Protein AF-A0A9E3X9U8-F1 (afdb_monomer_lite)

Structure (mmCIF, N/CA/C/O backbone):
data_AF-A0A9E3X9U8-F1
#
_entry.id   AF-A0A9E3X9U8-F1
#
loop_
_atom_site.group_PDB
_atom_site.id
_atom_site.type_symbol
_atom_site.label_atom_id
_atom_site.label_alt_id
_atom_site.label_comp_id
_atom_site.label_asym_id
_atom_site.label_entity_id
_atom_site.label_seq_id
_atom_site.pdbx_PDB_ins_code
_atom_site.Cartn_x
_atom_site.Cartn_y
_atom_site.Cartn_z
_atom_site.occupancy
_atom_site.B_iso_or_equiv
_atom_site.auth_seq_id
_atom_site.auth_comp_id
_atom_site.auth_asym_id
_atom_site.auth_atom_id
_atom_site.pdbx_PDB_model_num
ATOM 1 N N . MET A 1 1 ? 3.416 11.912 -36.524 1.00 58.94 1 MET A N 1
ATOM 2 C CA . MET A 1 1 ? 2.321 11.380 -35.674 1.00 58.94 1 MET A CA 1
ATOM 3 C C . MET A 1 1 ? 2.376 12.076 -34.326 1.00 58.94 1 MET A C 1
ATOM 5 O O . MET A 1 1 ? 3.477 12.349 -33.871 1.00 58.94 1 MET A O 1
ATOM 9 N N . SER A 1 2 ? 1.231 12.368 -33.702 1.00 76.19 2 SER A N 1
ATOM 10 C CA . SER A 1 2 ? 1.206 12.936 -32.346 1.00 76.19 2 SER A CA 1
ATOM 11 C C . SER A 1 2 ? 0.947 11.837 -31.311 1.00 76.19 2 SER A C 1
ATOM 13 O O . SER A 1 2 ? -0.003 11.056 -31.449 1.00 76.19 2 SER A O 1
ATOM 15 N N . PHE A 1 3 ? 1.819 11.756 -30.306 1.00 84.69 3 PHE A N 1
ATOM 16 C CA . PHE A 1 3 ? 1.697 10.847 -29.167 1.00 84.69 3 PHE A CA 1
ATOM 17 C C . PHE A 1 3 ? 1.130 11.619 -27.978 1.00 84.69 3 PHE A C 1
ATOM 19 O O . PHE A 1 3 ? 1.707 12.621 -27.540 1.00 84.69 3 PHE A O 1
ATOM 26 N N . MET A 1 4 ? -0.011 11.155 -27.477 1.00 86.56 4 MET A N 1
ATOM 27 C CA . MET A 1 4 ? -0.698 11.756 -26.344 1.00 86.56 4 MET A CA 1
ATOM 28 C C . MET A 1 4 ? -0.221 11.123 -25.041 1.00 86.56 4 MET A C 1
ATOM 30 O O . MET A 1 4 ? 0.276 9.996 -25.008 1.00 86.56 4 MET A O 1
ATOM 34 N N . LYS A 1 5 ? -0.367 11.860 -23.937 1.00 87.31 5 LYS A N 1
ATOM 35 C CA . LYS A 1 5 ? -0.075 11.310 -22.613 1.00 87.31 5 LYS A CA 1
ATOM 36 C C . LYS A 1 5 ? -0.936 10.065 -22.379 1.00 87.31 5 LYS A C 1
ATOM 38 O O . LYS A 1 5 ? -2.134 10.102 -22.629 1.00 87.31 5 LYS A O 1
ATOM 43 N N . ASN A 1 6 ? -0.329 9.027 -21.809 1.00 88.06 6 ASN A N 1
ATOM 44 C CA . ASN A 1 6 ? -0.902 7.703 -21.554 1.00 88.06 6 ASN A CA 1
ATOM 45 C C . ASN A 1 6 ? -1.079 6.793 -22.775 1.00 88.06 6 ASN A C 1
ATOM 47 O O . ASN A 1 6 ? -1.488 5.653 -22.566 1.00 88.06 6 ASN A O 1
ATOM 51 N N . ASP A 1 7 ? -0.722 7.225 -23.988 1.00 90.56 7 ASP A N 1
ATOM 52 C CA . ASP A 1 7 ? -0.677 6.313 -25.134 1.00 90.56 7 ASP A CA 1
ATOM 53 C C . ASP A 1 7 ? 0.267 5.141 -24.832 1.00 90.56 7 ASP A C 1
ATOM 55 O O . ASP A 1 7 ? 1.372 5.337 -24.305 1.00 90.56 7 ASP A O 1
ATOM 59 N N . ILE A 1 8 ? -0.162 3.930 -25.186 1.00 92.31 8 ILE A N 1
ATOM 60 C CA . ILE A 1 8 ? 0.679 2.736 -25.128 1.00 92.31 8 ILE A CA 1
ATOM 61 C C . ILE A 1 8 ? 1.350 2.562 -26.481 1.00 92.31 8 ILE A C 1
ATOM 63 O O . ILE A 1 8 ? 0.718 2.656 -27.533 1.00 92.31 8 ILE A O 1
ATOM 67 N N . VAL A 1 9 ? 2.661 2.362 -26.457 1.00 92.38 9 VAL A N 1
ATOM 68 C CA . VAL A 1 9 ? 3.494 2.307 -27.654 1.00 92.38 9 VAL A CA 1
ATOM 69 C C . VAL A 1 9 ? 4.525 1.194 -27.557 1.00 92.38 9 VAL A C 1
ATOM 71 O O . VAL A 1 9 ? 4.945 0.801 -26.471 1.00 92.38 9 VAL A O 1
ATOM 74 N N . MET A 1 10 ? 4.980 0.727 -28.712 1.00 91.94 10 MET A N 1
ATOM 75 C CA . MET A 1 10 ? 6.102 -0.196 -28.854 1.00 91.94 10 MET A CA 1
ATOM 76 C C . MET A 1 10 ? 7.061 0.330 -29.925 1.00 91.94 10 MET A C 1
ATOM 78 O O . MET A 1 10 ? 6.645 1.008 -30.867 1.00 91.94 10 MET A O 1
ATOM 82 N N . HIS A 1 11 ? 8.354 0.037 -29.791 1.00 90.75 11 HIS A N 1
ATOM 83 C CA . HIS A 1 11 ? 9.351 0.405 -30.796 1.00 90.75 11 HIS A CA 1
ATOM 84 C C . HIS A 1 11 ? 9.507 -0.713 -31.835 1.00 90.75 11 HIS A C 1
ATOM 86 O O . HIS A 1 11 ? 9.958 -1.804 -31.494 1.00 90.75 11 HIS A O 1
ATOM 92 N N . ALA A 1 12 ? 9.196 -0.438 -33.105 1.00 88.19 12 ALA A N 1
ATOM 93 C CA . ALA A 1 12 ? 9.176 -1.449 -34.168 1.00 88.19 12 ALA A CA 1
ATOM 94 C C . ALA A 1 12 ? 10.545 -2.117 -34.393 1.00 88.19 12 ALA A C 1
ATOM 96 O O . ALA A 1 12 ? 10.630 -3.337 -34.470 1.00 88.19 12 ALA A O 1
ATOM 97 N N . ASP A 1 13 ? 11.625 -1.328 -34.427 1.00 88.88 13 ASP A N 1
ATOM 98 C CA . ASP A 1 13 ? 12.984 -1.857 -34.650 1.00 88.88 13 ASP A CA 1
ATOM 99 C C . ASP A 1 13 ? 13.664 -2.351 -33.358 1.00 88.88 13 ASP A C 1
ATOM 101 O O . ASP A 1 13 ? 14.779 -2.866 -33.397 1.00 88.88 13 ASP A O 1
ATOM 105 N N . MET A 1 14 ? 13.036 -2.144 -32.195 1.00 85.25 14 MET A N 1
ATOM 106 C CA . MET A 1 14 ? 13.611 -2.507 -30.896 1.00 85.25 14 MET A CA 1
ATOM 107 C C . MET A 1 14 ? 12.564 -3.212 -30.026 1.00 85.25 14 MET A C 1
ATOM 109 O O . MET A 1 14 ? 12.192 -2.694 -28.966 1.00 85.25 14 MET A O 1
ATOM 113 N N . PRO A 1 15 ? 12.081 -4.394 -30.452 1.00 84.19 15 PRO A N 1
ATOM 114 C CA . PRO A 1 15 ? 11.048 -5.133 -29.729 1.00 84.19 15 PRO A CA 1
ATOM 115 C C . PRO A 1 15 ? 11.470 -5.507 -28.298 1.00 84.19 15 PRO A C 1
ATOM 117 O O . PRO A 1 15 ? 10.619 -5.660 -27.428 1.00 84.19 15 PRO A O 1
ATOM 120 N N . GLN A 1 16 ? 12.775 -5.567 -28.005 1.00 85.50 16 GLN A N 1
ATOM 121 C CA . GLN A 1 16 ? 13.319 -5.818 -26.664 1.00 85.50 16 GLN A CA 1
ATOM 122 C C . GLN A 1 16 ? 12.963 -4.742 -25.622 1.00 85.50 16 GLN A C 1
ATOM 124 O O . GLN A 1 16 ? 13.057 -4.985 -24.418 1.00 85.50 16 GLN A O 1
ATOM 129 N N . LEU A 1 17 ? 12.567 -3.541 -26.058 1.00 84.94 17 LEU A N 1
ATOM 130 C CA . LEU A 1 17 ? 12.063 -2.504 -25.152 1.00 84.94 17 LEU A CA 1
ATOM 131 C C . LEU A 1 17 ? 10.666 -2.856 -24.613 1.00 84.94 17 LEU A C 1
ATOM 133 O O . LEU A 1 17 ? 10.258 -2.328 -23.581 1.00 84.94 17 LEU A O 1
ATOM 137 N N . GLY A 1 18 ? 9.955 -3.761 -25.289 1.00 86.50 18 GLY A N 1
ATOM 138 C CA . GLY A 1 18 ? 8.588 -4.134 -24.964 1.00 86.50 18 GLY A CA 1
ATOM 139 C C . GLY A 1 18 ? 7.607 -2.976 -25.142 1.00 86.50 18 GLY A C 1
ATOM 140 O O . GLY A 1 18 ? 7.863 -2.008 -25.866 1.00 86.50 18 GLY A O 1
ATOM 141 N N . ILE A 1 19 ? 6.472 -3.087 -24.457 1.00 91.12 19 ILE A N 1
ATOM 142 C CA . ILE A 1 19 ? 5.466 -2.029 -24.394 1.00 91.12 19 ILE A CA 1
ATOM 143 C C . ILE A 1 19 ? 5.897 -0.925 -23.423 1.00 91.12 19 ILE A C 1
ATOM 145 O O . ILE A 1 19 ? 6.528 -1.167 -22.386 1.00 91.12 19 ILE A O 1
ATOM 149 N N . GLY A 1 20 ? 5.536 0.305 -23.761 1.00 90.75 20 GLY A N 1
ATOM 150 C CA . GLY A 1 20 ? 5.779 1.471 -22.934 1.00 90.75 20 GLY A CA 1
ATOM 151 C C . GLY A 1 20 ? 4.618 2.450 -22.952 1.00 90.75 20 GLY A C 1
ATOM 152 O O . GLY A 1 20 ? 3.789 2.442 -23.855 1.00 90.75 20 GLY A O 1
ATOM 153 N N . LYS A 1 21 ? 4.567 3.306 -21.933 1.00 91.31 21 LYS A N 1
ATOM 154 C CA . LYS A 1 21 ? 3.533 4.327 -21.759 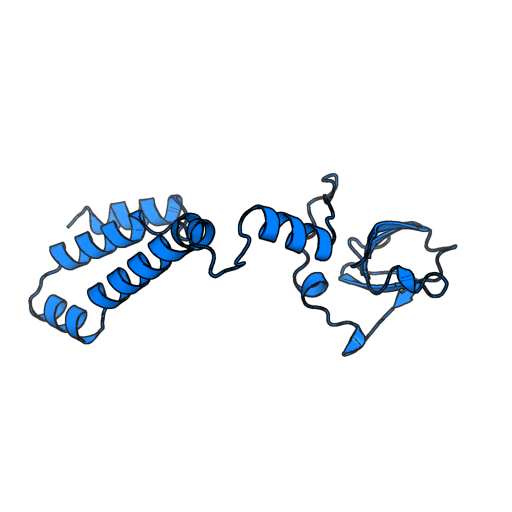1.00 91.31 21 LYS A CA 1
ATOM 155 C C . LYS A 1 21 ? 4.119 5.717 -21.943 1.00 91.31 21 LYS A C 1
ATOM 157 O O . LYS A 1 21 ? 5.127 6.063 -21.320 1.00 91.31 21 LYS A O 1
ATOM 162 N N . VAL A 1 22 ? 3.480 6.524 -22.780 1.00 90.50 22 VAL A N 1
ATOM 163 C CA . VAL A 1 22 ? 3.856 7.920 -23.009 1.00 90.50 22 VAL A CA 1
ATOM 164 C C . VAL A 1 22 ? 3.577 8.737 -21.745 1.00 90.50 22 VAL A C 1
ATOM 166 O O . VAL A 1 22 ? 2.456 8.772 -21.236 1.00 90.50 22 VAL A O 1
ATOM 169 N N . LEU A 1 23 ? 4.607 9.400 -21.220 1.00 87.31 23 LEU A N 1
ATOM 170 C CA . LEU A 1 23 ? 4.556 10.087 -19.925 1.00 87.31 23 LEU A CA 1
ATOM 171 C C . LEU A 1 23 ? 3.967 11.500 -20.008 1.00 87.31 23 LEU A C 1
ATOM 173 O O . LEU A 1 23 ? 3.344 11.986 -19.061 1.00 87.31 23 LEU A O 1
ATOM 177 N N . GLU A 1 24 ? 4.169 12.171 -21.137 1.00 83.44 24 GLU A N 1
ATOM 178 C CA . GLU A 1 24 ? 3.657 13.509 -21.415 1.00 83.44 24 GLU A CA 1
ATOM 179 C C . GLU A 1 24 ? 3.326 13.649 -22.900 1.00 83.44 24 GLU A C 1
ATOM 181 O O . GLU A 1 24 ? 3.904 12.954 -23.734 1.00 83.44 24 GLU A O 1
ATOM 186 N N . HIS A 1 25 ? 2.400 14.554 -23.220 1.00 81.31 25 HIS A N 1
ATOM 187 C CA . HIS A 1 25 ? 2.111 14.924 -24.603 1.00 81.31 25 HIS A CA 1
ATOM 188 C C . HIS A 1 25 ? 3.405 15.340 -25.300 1.00 81.31 25 HIS A C 1
ATOM 190 O O . HIS A 1 25 ? 4.171 16.131 -24.741 1.00 81.31 25 HIS A O 1
ATOM 196 N N . ALA A 1 26 ? 3.641 14.817 -26.503 1.00 76.00 26 ALA A N 1
ATOM 197 C CA . ALA A 1 26 ? 4.807 15.199 -27.286 1.00 76.00 26 ALA A CA 1
ATOM 198 C C . ALA A 1 26 ? 4.789 16.721 -27.529 1.00 76.00 26 ALA A C 1
ATOM 200 O O . ALA A 1 26 ? 3.892 17.251 -28.185 1.00 76.00 26 ALA A O 1
ATOM 201 N N . MET A 1 27 ? 5.762 17.432 -26.954 1.00 66.50 27 MET A N 1
ATOM 202 C CA . MET A 1 27 ? 5.977 18.860 -27.190 1.00 66.50 27 MET A CA 1
ATOM 203 C C . MET A 1 27 ? 7.081 18.994 -28.241 1.00 66.50 27 MET A C 1
ATOM 205 O O . MET A 1 27 ? 8.265 18.901 -27.918 1.00 66.50 27 MET A O 1
ATOM 209 N N . GLY A 1 28 ? 6.682 19.170 -29.502 1.00 74.19 28 GLY A N 1
ATOM 210 C CA . GLY A 1 28 ? 7.598 19.188 -30.645 1.00 74.19 28 GLY A CA 1
ATOM 211 C C . GLY A 1 28 ? 8.074 17.786 -31.029 1.00 74.19 28 GLY A C 1
ATOM 212 O O . GLY A 1 28 ? 7.293 16.836 -31.019 1.00 74.19 28 GLY A O 1
ATOM 213 N N . ASP A 1 29 ? 9.363 17.656 -31.335 1.00 81.94 29 ASP A N 1
ATOM 214 C CA . ASP A 1 29 ? 9.945 16.430 -31.897 1.00 81.94 29 ASP A CA 1
ATOM 215 C C . ASP A 1 29 ? 10.347 15.392 -30.846 1.00 81.94 29 ASP A C 1
ATOM 217 O O . ASP A 1 29 ? 10.971 14.395 -31.173 1.00 81.94 29 ASP A O 1
ATOM 221 N N . LYS A 1 30 ? 10.053 15.604 -29.558 1.00 84.94 30 LYS A N 1
ATOM 222 C CA . LYS A 1 30 ? 10.504 14.704 -28.485 1.00 84.94 30 LYS A CA 1
ATOM 223 C C . LYS A 1 30 ? 9.343 14.115 -27.709 1.00 84.94 30 LYS A C 1
ATOM 225 O O . LYS A 1 30 ? 8.422 14.818 -27.299 1.00 84.94 30 LYS A O 1
ATOM 230 N N . VAL A 1 31 ? 9.449 12.820 -27.427 1.00 88.69 31 VAL A N 1
ATOM 231 C CA . VAL A 1 31 ? 8.502 12.077 -26.595 1.00 88.69 31 VAL A CA 1
ATOM 232 C C . VAL A 1 31 ? 9.236 11.332 -25.480 1.00 88.69 31 VAL A C 1
ATOM 234 O O . VAL A 1 31 ? 10.312 10.762 -25.682 1.00 88.69 31 VAL A O 1
ATOM 237 N N . ARG A 1 32 ? 8.657 11.359 -24.276 1.00 88.94 32 ARG A N 1
ATOM 238 C CA . ARG A 1 32 ? 9.115 10.583 -23.117 1.00 88.94 32 ARG A CA 1
ATOM 239 C C . ARG A 1 32 ? 8.211 9.384 -22.932 1.00 88.94 32 ARG A C 1
ATOM 241 O O . ARG A 1 32 ? 7.000 9.542 -22.789 1.00 88.94 32 ARG A O 1
ATOM 248 N N . ILE A 1 33 ? 8.808 8.203 -22.900 1.00 89.62 33 ILE A N 1
ATOM 249 C CA . ILE A 1 33 ? 8.090 6.939 -22.785 1.00 89.62 33 ILE A CA 1
ATOM 250 C C . ILE A 1 33 ? 8.740 6.129 -21.675 1.00 89.62 33 ILE A C 1
ATOM 252 O O . ILE A 1 33 ? 9.965 6.037 -21.606 1.00 89.62 33 ILE A O 1
ATOM 256 N N . PHE A 1 34 ? 7.926 5.537 -20.813 1.00 89.38 34 PHE A N 1
ATOM 257 C CA . PHE A 1 34 ? 8.380 4.565 -19.831 1.00 89.38 34 PHE A CA 1
ATOM 258 C C . PHE A 1 34 ? 8.123 3.155 -20.346 1.00 89.38 34 PHE A C 1
ATOM 260 O O . PHE A 1 34 ? 6.970 2.774 -20.525 1.00 89.38 34 PHE A O 1
ATOM 267 N N . PHE A 1 35 ? 9.190 2.397 -20.577 1.00 89.19 35 PHE A N 1
ATOM 268 C CA . PHE A 1 35 ? 9.151 1.009 -21.026 1.00 89.19 35 PHE A CA 1
ATOM 269 C C . PHE A 1 35 ? 9.299 0.048 -19.852 1.00 89.19 35 PHE A C 1
ATOM 271 O O . PHE A 1 35 ? 10.083 0.294 -18.934 1.00 89.19 35 PHE A O 1
ATOM 278 N N . LEU A 1 36 ? 8.602 -1.084 -19.912 1.00 82.62 36 LEU A N 1
ATOM 279 C CA . LEU A 1 36 ? 8.593 -2.061 -18.822 1.00 82.62 36 LEU A CA 1
ATOM 280 C C . LEU A 1 36 ? 9.942 -2.71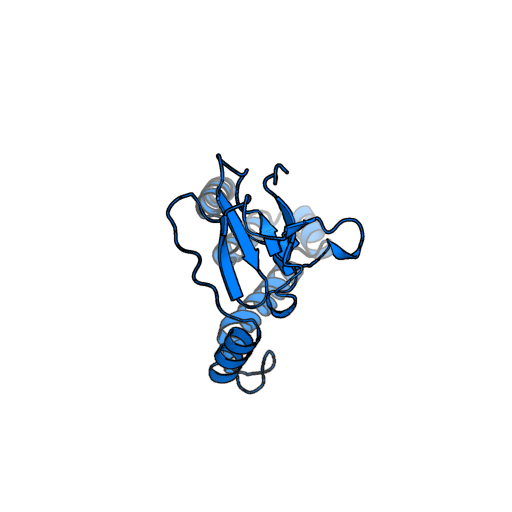6 -18.540 1.00 82.62 36 LEU A C 1
ATOM 282 O O . LEU A 1 36 ? 10.156 -3.113 -17.401 1.00 82.62 36 LEU A O 1
ATOM 286 N N . THR A 1 37 ? 10.826 -2.834 -19.535 1.00 82.25 37 THR A N 1
ATOM 287 C CA . THR A 1 37 ? 12.098 -3.577 -19.423 1.00 82.25 37 THR A CA 1
ATOM 288 C C . THR A 1 37 ? 13.317 -2.688 -19.161 1.00 82.25 37 THR A C 1
ATOM 290 O O . THR A 1 37 ? 14.341 -3.140 -18.634 1.00 82.25 37 THR A O 1
ATOM 293 N N . VAL A 1 38 ? 13.236 -1.415 -19.555 1.00 84.19 38 VAL A N 1
ATOM 294 C CA . VAL A 1 38 ? 14.374 -0.480 -19.527 1.00 84.19 38 VAL A CA 1
ATOM 295 C C . VAL A 1 38 ? 14.075 0.845 -18.826 1.00 84.19 38 VAL A C 1
ATOM 297 O O . VAL A 1 38 ? 14.982 1.663 -18.683 1.00 84.19 38 VAL A O 1
ATOM 300 N N . GLY A 1 39 ? 12.829 1.078 -18.409 1.00 85.12 39 GLY A N 1
ATOM 301 C CA . GLY A 1 39 ? 12.406 2.313 -17.760 1.00 85.12 39 GLY A CA 1
ATOM 302 C C . GLY A 1 39 ? 12.203 3.483 -18.724 1.00 85.12 39 GLY A C 1
ATOM 303 O O . GLY A 1 39 ? 11.809 3.316 -19.880 1.00 85.12 39 GLY A O 1
ATOM 304 N N . GLU A 1 40 ? 12.429 4.703 -18.231 1.00 87.88 40 GLU A N 1
ATOM 305 C CA . GLU A 1 40 ? 12.201 5.930 -18.999 1.00 87.88 40 GLU A CA 1
ATOM 306 C C . GLU A 1 40 ? 13.239 6.117 -20.116 1.00 87.88 40 GLU A C 1
ATOM 308 O O . GLU A 1 40 ? 14.446 6.169 -19.870 1.00 87.88 40 GLU A O 1
ATOM 313 N N . 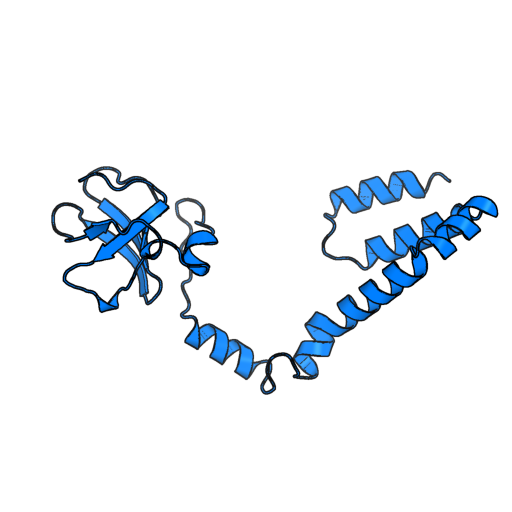LYS A 1 41 ? 12.758 6.322 -21.344 1.00 87.38 41 LYS A N 1
ATOM 314 C CA . LYS A 1 41 ? 13.561 6.738 -22.493 1.00 87.38 41 LYS A CA 1
ATOM 315 C C . LYS A 1 41 ? 12.954 7.942 -23.203 1.00 87.38 41 LYS A C 1
ATOM 317 O O . LYS A 1 41 ? 11.741 8.158 -23.210 1.00 87.38 41 LYS A O 1
ATOM 322 N N . LYS A 1 42 ? 13.837 8.730 -23.816 1.00 88.81 42 LYS A N 1
ATOM 323 C CA . LYS A 1 42 ? 13.489 9.871 -24.665 1.00 88.81 42 LYS A CA 1
ATOM 324 C C . LYS A 1 42 ? 13.748 9.500 -26.111 1.00 88.81 42 LYS A C 1
ATOM 326 O O . LYS A 1 42 ? 14.840 9.034 -26.425 1.00 88.81 42 LYS A O 1
ATOM 331 N N . PHE A 1 43 ? 12.760 9.736 -26.957 1.00 88.62 43 PHE A N 1
ATOM 332 C CA . PHE A 1 43 ? 12.839 9.476 -28.385 1.00 88.62 43 PHE A CA 1
ATOM 333 C C . PHE A 1 43 ? 12.536 10.742 -29.166 1.00 88.62 43 PHE A C 1
ATOM 335 O O . PHE A 1 43 ? 11.738 11.571 -28.724 1.00 88.62 43 PHE A O 1
ATOM 342 N N . ASP A 1 44 ? 13.184 10.865 -30.318 1.00 86.94 44 ASP A N 1
ATOM 343 C CA . ASP A 1 44 ? 12.825 11.857 -31.318 1.00 86.94 44 ASP A CA 1
ATOM 344 C C . ASP A 1 44 ? 11.738 11.267 -32.227 1.00 86.94 44 ASP A C 1
ATOM 346 O O . ASP A 1 44 ? 11.936 10.198 -32.807 1.00 86.94 44 ASP A O 1
ATOM 350 N N . THR A 1 45 ? 10.575 11.905 -32.310 1.00 82.25 45 THR A N 1
ATOM 351 C CA . THR A 1 45 ? 9.399 11.398 -33.028 1.00 82.25 45 THR A CA 1
ATOM 352 C C . THR A 1 45 ? 9.594 11.363 -34.542 1.00 82.25 45 THR A C 1
ATOM 354 O O . THR A 1 45 ? 8.854 10.643 -35.211 1.00 82.25 45 THR A O 1
ATOM 357 N N . ASN A 1 46 ? 10.588 12.079 -35.082 1.00 81.75 46 ASN A N 1
ATOM 358 C CA . ASN A 1 46 ? 10.904 12.060 -36.511 1.00 81.75 46 ASN A CA 1
ATOM 359 C C . ASN A 1 46 ? 11.734 10.836 -36.915 1.00 81.75 46 ASN A C 1
ATOM 361 O O . ASN A 1 46 ? 11.672 10.404 -38.064 1.00 81.75 46 ASN A O 1
ATOM 365 N N . PHE A 1 47 ? 12.493 10.262 -35.977 1.00 82.38 47 PHE A N 1
ATOM 366 C CA . PHE A 1 47 ? 13.391 9.132 -36.241 1.00 82.38 47 PHE A CA 1
ATOM 367 C C . PHE A 1 47 ? 12.935 7.830 -35.579 1.00 82.38 47 PHE A C 1
ATOM 369 O O . PHE A 1 47 ? 13.250 6.743 -36.063 1.00 82.38 47 PHE A O 1
ATOM 376 N N . ALA A 1 48 ? 12.205 7.914 -34.468 1.00 83.81 48 ALA A N 1
ATOM 377 C CA . ALA A 1 48 ? 11.768 6.745 -33.727 1.00 83.81 48 ALA A CA 1
ATOM 378 C C . ALA A 1 48 ? 10.557 6.088 -34.396 1.00 83.81 48 ALA A C 1
ATOM 380 O O . ALA A 1 48 ? 9.492 6.692 -34.534 1.00 83.81 48 ALA A O 1
ATOM 381 N N . LYS A 1 49 ? 10.693 4.806 -34.748 1.00 87.31 49 LYS A N 1
ATOM 382 C CA . LYS A 1 49 ? 9.598 3.994 -35.295 1.00 87.31 49 LYS A CA 1
ATOM 383 C C . LYS A 1 49 ? 8.701 3.468 -34.177 1.00 87.31 49 LYS A C 1
ATOM 385 O O . LYS A 1 49 ? 8.713 2.282 -33.848 1.00 87.31 49 LYS A O 1
ATOM 390 N N . LEU A 1 50 ? 7.965 4.379 -33.555 1.00 88.75 50 LEU A N 1
ATOM 391 C CA . LEU A 1 50 ? 7.011 4.076 -32.493 1.00 88.75 50 LEU A CA 1
ATOM 392 C C . LEU A 1 50 ? 5.645 3.738 -33.093 1.00 88.75 50 LEU A C 1
ATOM 394 O O . LEU A 1 50 ? 5.109 4.498 -33.898 1.00 88.75 50 LEU A O 1
ATOM 398 N N . VAL A 1 51 ? 5.073 2.615 -32.669 1.00 90.25 51 VAL A N 1
ATOM 399 C CA . VAL A 1 51 ? 3.747 2.147 -33.085 1.00 90.25 51 VAL A CA 1
ATOM 400 C C . VAL A 1 51 ? 2.830 2.182 -31.871 1.00 90.25 51 VAL A C 1
ATOM 402 O O . VAL A 1 51 ? 3.214 1.696 -30.806 1.00 90.25 51 VAL A O 1
ATOM 405 N N . LYS A 1 52 ? 1.637 2.771 -32.015 1.00 90.62 52 LYS A N 1
ATOM 406 C CA . LYS A 1 52 ? 0.618 2.735 -30.959 1.00 90.62 52 LYS A CA 1
ATOM 407 C C . LYS A 1 52 ? 0.063 1.320 -30.832 1.00 90.62 52 LYS A C 1
ATOM 409 O O . LYS A 1 52 ? -0.214 0.672 -31.838 1.00 90.62 52 LYS A O 1
ATOM 414 N N . VAL A 1 53 ? -0.074 0.859 -29.598 1.00 89.88 53 VAL A N 1
ATOM 415 C CA . VAL A 1 53 ? -0.688 -0.422 -29.257 1.00 89.88 53 VAL A CA 1
ATOM 416 C C . VAL A 1 53 ? -2.072 -0.119 -28.697 1.00 89.88 53 VAL A C 1
ATOM 418 O O . VAL A 1 53 ? -2.207 0.712 -27.802 1.00 89.88 53 VAL A O 1
ATOM 421 N N . GLU A 1 54 ? -3.091 -0.776 -29.240 1.00 87.44 54 GLU A N 1
ATOM 422 C CA . GLU A 1 54 ? -4.497 -0.585 -28.874 1.00 87.44 54 GLU A CA 1
ATOM 423 C C . GLU A 1 54 ? -5.151 -1.932 -28.526 1.00 87.44 54 GLU A C 1
ATOM 425 O O . GLU A 1 54 ? -4.603 -3.001 -28.814 1.00 87.44 54 GLU A O 1
ATOM 430 N N . GLY A 1 55 ? -6.331 -1.881 -27.904 1.00 84.81 55 GLY A N 1
ATOM 431 C CA . GLY A 1 55 ? -7.080 -3.067 -27.477 1.00 84.81 55 GLY A CA 1
ATOM 432 C C . GLY A 1 55 ? -6.431 -3.798 -26.299 1.00 84.81 55 GLY A C 1
ATOM 433 O O . GLY A 1 55 ? -5.688 -3.207 -25.518 1.00 84.81 55 GLY A O 1
ATOM 434 N N . ASP A 1 56 ? -6.686 -5.101 -26.182 1.00 81.12 56 ASP A N 1
ATOM 435 C CA . ASP A 1 56 ? -6.245 -5.916 -25.037 1.00 81.12 56 ASP A CA 1
ATOM 436 C C . ASP A 1 56 ? -4.722 -5.925 -24.839 1.00 81.12 56 ASP A C 1
ATOM 438 O O . ASP A 1 56 ? -4.234 -6.037 -23.718 1.00 81.12 56 ASP A O 1
ATOM 442 N N . GLN A 1 57 ? -3.956 -5.744 -25.917 1.00 79.56 57 GLN A N 1
ATOM 443 C CA . GLN A 1 57 ? -2.490 -5.699 -25.884 1.00 79.56 57 GLN A CA 1
ATOM 444 C C . GLN A 1 57 ? -1.938 -4.408 -25.258 1.00 79.56 57 GLN A C 1
ATOM 446 O O . GLN A 1 57 ? -0.758 -4.342 -24.914 1.00 79.56 57 GLN A O 1
ATOM 451 N N . ALA A 1 58 ? -2.773 -3.375 -25.118 1.00 82.69 58 ALA A N 1
ATOM 452 C CA . ALA A 1 58 ? -2.410 -2.133 -24.448 1.00 82.69 58 ALA A CA 1
ATOM 453 C C . ALA A 1 58 ? -2.525 -2.240 -22.917 1.00 82.69 58 ALA A C 1
ATOM 455 O O . ALA A 1 58 ? -1.942 -1.425 -22.201 1.00 82.69 58 ALA A O 1
ATOM 456 N N . HIS A 1 59 ? -3.249 -3.240 -22.407 1.00 84.25 59 HIS A N 1
ATOM 457 C CA . HIS A 1 59 ? -3.450 -3.420 -20.976 1.00 84.25 59 HIS A CA 1
ATOM 458 C C . HIS A 1 59 ? -2.250 -4.097 -20.328 1.00 84.25 59 HIS A C 1
ATOM 460 O O . HIS A 1 59 ? -1.855 -5.208 -20.683 1.00 84.25 59 HIS A O 1
ATOM 466 N N . HIS A 1 60 ? -1.679 -3.430 -19.328 1.00 85.38 60 HIS A N 1
ATOM 467 C CA . HIS A 1 60 ? -0.619 -4.012 -18.523 1.00 85.38 60 HIS A CA 1
ATOM 468 C C . HIS A 1 60 ? -0.671 -3.462 -17.095 1.00 85.38 60 HIS A C 1
ATOM 470 O O . HIS A 1 60 ? -0.458 -2.259 -16.914 1.00 85.38 60 HIS A O 1
ATOM 476 N N . PRO A 1 61 ? -0.809 -4.313 -16.055 1.00 84.25 61 PRO A N 1
ATOM 477 C CA . PRO A 1 61 ? -1.030 -3.862 -14.679 1.00 84.25 61 PRO A CA 1
ATOM 478 C C . PRO A 1 61 ? -0.027 -2.812 -14.179 1.00 84.25 61 PRO A C 1
ATOM 480 O O . PRO A 1 61 ? -0.407 -1.863 -13.493 1.00 84.25 61 PRO A O 1
ATOM 483 N N . LEU A 1 62 ? 1.254 -2.941 -14.547 1.00 82.50 62 LEU A N 1
ATOM 484 C CA . LEU A 1 62 ? 2.290 -1.966 -14.174 1.00 82.50 62 LEU A CA 1
ATOM 485 C C . LEU A 1 62 ? 2.164 -0.618 -14.902 1.00 82.50 62 LEU A C 1
ATOM 487 O O . LEU A 1 62 ? 2.459 0.413 -14.304 1.00 82.50 62 LEU A O 1
ATOM 491 N N . LEU A 1 63 ? 1.743 -0.604 -16.171 1.00 85.50 63 LEU A N 1
ATOM 492 C CA . LEU A 1 63 ? 1.571 0.635 -16.939 1.00 85.50 63 LEU A CA 1
ATOM 493 C C . LEU A 1 63 ? 0.250 1.322 -16.585 1.00 85.50 63 LEU A C 1
ATOM 495 O O . LEU A 1 63 ? 0.192 2.554 -16.519 1.00 85.50 63 LEU A O 1
ATOM 499 N N . ASP A 1 64 ? -0.786 0.538 -16.295 1.00 85.44 64 ASP A N 1
ATOM 500 C CA . ASP A 1 64 ? -2.095 1.023 -15.860 1.00 85.44 64 ASP A CA 1
ATOM 501 C C . ASP A 1 64 ? -1.979 1.774 -14.528 1.00 85.44 64 ASP A C 1
ATOM 503 O O . ASP A 1 64 ? -2.525 2.866 -14.376 1.00 85.44 64 ASP A O 1
ATOM 507 N N . ASN A 1 65 ? -1.159 1.253 -13.609 1.00 82.25 65 ASN A N 1
ATOM 508 C CA . ASN A 1 65 ? -0.931 1.824 -12.279 1.00 82.25 65 ASN A CA 1
ATOM 509 C C . ASN A 1 65 ? 0.334 2.698 -12.176 1.00 82.25 65 ASN A C 1
ATOM 511 O O . ASN A 1 65 ? 0.746 3.069 -11.072 1.00 82.25 65 ASN A O 1
ATOM 515 N N . LEU A 1 66 ? 0.968 3.039 -13.305 1.00 81.56 66 LEU A N 1
ATOM 516 C CA . LEU A 1 66 ? 2.194 3.833 -13.309 1.00 81.56 66 LEU A CA 1
ATOM 517 C C . LEU A 1 66 ? 1.926 5.251 -12.789 1.00 81.56 66 LEU A C 1
ATOM 519 O O . LEU A 1 66 ? 1.297 6.075 -13.459 1.00 81.56 66 LEU A O 1
ATOM 523 N N . LYS A 1 67 ? 2.467 5.565 -11.609 1.00 77.44 67 LYS A N 1
ATOM 524 C CA . LYS A 1 67 ? 2.477 6.927 -11.068 1.00 77.44 67 LYS A CA 1
ATOM 525 C C . LYS A 1 67 ? 3.603 7.719 -11.720 1.00 77.44 67 LYS A C 1
ATOM 527 O O . LYS A 1 67 ? 4.775 7.520 -11.415 1.00 77.44 67 LYS A O 1
ATOM 532 N N . ILE A 1 68 ? 3.236 8.620 -12.622 1.00 70.81 68 ILE A N 1
ATOM 533 C CA . ILE A 1 68 ? 4.177 9.513 -13.301 1.00 70.81 68 ILE A CA 1
ATOM 534 C C . ILE A 1 68 ? 4.565 10.617 -12.306 1.00 70.81 68 ILE A C 1
ATOM 536 O O . ILE A 1 68 ? 3.684 11.386 -11.913 1.00 70.81 68 ILE A O 1
ATOM 540 N N . PRO A 1 69 ? 5.832 10.714 -11.863 1.00 65.56 69 PRO A N 1
ATOM 541 C CA . PRO A 1 69 ? 6.234 11.793 -10.980 1.00 65.56 69 PRO A CA 1
ATOM 542 C C . PRO A 1 69 ? 6.190 13.133 -11.716 1.00 65.56 69 PRO A C 1
ATOM 544 O O . PRO A 1 69 ? 6.255 13.211 -12.945 1.00 65.56 69 PRO A O 1
ATOM 547 N N . GLU A 1 70 ? 6.086 14.204 -10.937 1.00 66.94 70 GLU A N 1
ATOM 548 C CA . GLU A 1 70 ? 6.090 15.571 -11.450 1.00 66.94 70 GLU A CA 1
ATOM 549 C C . GLU A 1 70 ? 7.333 15.866 -12.301 1.00 66.94 70 GLU A C 1
ATOM 551 O O . GLU A 1 70 ? 8.410 15.284 -12.121 1.00 66.94 70 GLU A O 1
ATOM 556 N N . ARG A 1 71 ? 7.178 16.809 -13.235 1.00 63.28 71 ARG A N 1
ATOM 557 C CA . ARG A 1 71 ? 8.239 17.243 -14.150 1.00 63.28 71 ARG A CA 1
ATOM 558 C C . ARG A 1 71 ? 9.519 17.576 -13.371 1.00 63.28 71 ARG A C 1
ATOM 560 O O . ARG A 1 71 ? 9.494 18.381 -12.449 1.00 63.28 71 ARG A O 1
ATOM 567 N N . GLY A 1 72 ? 10.637 16.966 -13.767 1.00 61.56 72 GLY A N 1
ATOM 568 C CA . GLY A 1 72 ? 11.958 17.203 -13.170 1.00 61.56 72 GLY A CA 1
ATOM 569 C C . GLY A 1 72 ? 12.392 16.185 -12.111 1.00 61.56 72 GLY A C 1
ATOM 570 O O . GLY A 1 72 ? 13.576 16.135 -11.791 1.00 61.56 72 GLY A O 1
ATOM 571 N N . LYS A 1 73 ? 11.495 15.319 -11.622 1.00 64.50 73 LYS A N 1
ATOM 572 C CA . LYS A 1 73 ? 11.879 14.200 -10.748 1.00 64.50 73 LYS A CA 1
ATOM 573 C C . LYS A 1 73 ? 12.259 12.984 -11.596 1.00 64.50 73 LYS A C 1
ATOM 575 O O . LYS A 1 73 ? 11.489 12.541 -12.448 1.00 64.50 73 LYS A O 1
ATOM 580 N N . LYS A 1 74 ? 13.467 12.457 -11.381 1.00 62.38 74 LYS A N 1
ATOM 581 C CA . LYS A 1 74 ? 13.948 11.232 -12.032 1.00 62.38 74 LYS A CA 1
ATOM 582 C C . LYS A 1 74 ? 13.163 10.041 -11.478 1.00 62.38 74 LYS A C 1
ATOM 584 O O . LYS A 1 74 ? 13.096 9.872 -10.265 1.00 62.38 74 LYS A O 1
ATOM 589 N N . ILE A 1 75 ? 12.587 9.218 -12.354 1.00 65.56 75 ILE A N 1
ATOM 590 C CA . ILE A 1 75 ? 12.070 7.906 -11.953 1.00 65.56 75 ILE A CA 1
ATOM 591 C C . ILE A 1 75 ? 13.287 7.002 -11.752 1.00 65.56 75 ILE A C 1
ATOM 593 O O . ILE A 1 75 ? 14.000 6.702 -12.712 1.00 65.56 75 ILE A O 1
ATOM 597 N N . GLU A 1 76 ? 13.547 6.577 -10.518 1.00 68.94 76 GLU A N 1
ATOM 598 C CA . GLU A 1 76 ? 14.453 5.456 -10.274 1.00 68.94 76 GLU A CA 1
ATOM 599 C C . GLU A 1 76 ? 13.745 4.174 -10.702 1.00 68.94 76 GLU A C 1
ATOM 601 O O . GLU A 1 76 ? 12.940 3.600 -9.972 1.00 68.94 76 GLU A O 1
ATOM 606 N N . TYR A 1 77 ? 13.988 3.769 -11.944 1.00 75.56 77 TYR A N 1
ATOM 607 C CA . TYR A 1 77 ? 13.504 2.499 -12.450 1.00 75.56 77 TYR A CA 1
ATOM 608 C C . TYR A 1 77 ? 14.359 1.361 -11.887 1.00 75.56 77 TYR A C 1
ATOM 610 O O . TYR A 1 77 ? 15.586 1.409 -11.972 1.00 75.56 77 TYR A O 1
ATOM 618 N N . ARG A 1 78 ? 13.692 0.336 -11.355 1.00 78.31 78 ARG A N 1
ATOM 619 C CA . ARG A 1 78 ? 14.273 -0.975 -11.061 1.00 78.31 78 ARG A CA 1
ATOM 620 C C . ARG A 1 78 ? 13.459 -2.027 -11.788 1.00 78.31 78 ARG A C 1
ATOM 622 O O . ARG A 1 78 ? 12.233 -1.910 -11.868 1.00 78.31 78 ARG A O 1
ATOM 629 N N . ARG A 1 79 ? 14.141 -3.033 -12.318 1.00 79.81 79 ARG A N 1
ATOM 630 C CA . ARG A 1 79 ? 13.488 -4.161 -12.974 1.00 79.81 79 ARG A CA 1
ATOM 631 C C . ARG A 1 79 ? 12.736 -5.000 -11.952 1.00 79.81 79 ARG A C 1
ATOM 633 O O . ARG A 1 79 ? 13.093 -5.031 -10.775 1.00 79.81 79 ARG A O 1
ATOM 640 N N . MET A 1 80 ? 11.700 -5.697 -12.403 1.00 80.38 80 MET A N 1
ATOM 641 C CA . MET A 1 80 ? 10.916 -6.557 -11.518 1.00 80.38 80 MET A CA 1
ATOM 642 C C . MET A 1 80 ? 11.794 -7.646 -10.896 1.00 80.38 80 MET A C 1
ATOM 644 O O . MET A 1 80 ? 11.703 -7.906 -9.704 1.00 80.38 80 MET A O 1
ATOM 648 N N . GLU A 1 81 ? 12.697 -8.223 -11.682 1.00 85.50 81 GLU A N 1
ATOM 649 C CA . GLU A 1 81 ? 13.626 -9.262 -11.245 1.00 85.50 81 GLU A CA 1
ATOM 650 C C . GLU A 1 81 ? 14.570 -8.742 -10.152 1.00 85.50 81 GLU A C 1
ATOM 652 O O . GLU A 1 81 ? 14.819 -9.434 -9.170 1.00 85.50 81 GLU A O 1
ATOM 657 N N . GLU A 1 82 ? 15.031 -7.494 -10.271 1.00 88.38 82 GLU A N 1
ATOM 658 C CA . GLU A 1 82 ? 15.867 -6.836 -9.258 1.00 88.38 82 GLU A CA 1
ATOM 659 C C . GLU A 1 82 ? 15.085 -6.578 -7.965 1.00 88.38 82 GLU A C 1
ATOM 661 O O . GLU A 1 82 ? 15.626 -6.719 -6.871 1.00 88.38 82 GLU A O 1
ATOM 666 N N . LEU A 1 83 ? 13.804 -6.208 -8.076 1.00 88.62 83 LEU A N 1
ATOM 667 C CA . LEU A 1 83 ? 12.929 -6.012 -6.921 1.00 88.62 83 LEU A CA 1
ATOM 668 C C . LEU A 1 83 ? 12.619 -7.333 -6.214 1.00 88.62 83 LEU A C 1
ATOM 670 O O . LEU A 1 83 ? 12.630 -7.369 -4.986 1.00 88.62 83 LEU A O 1
ATOM 674 N N . ILE A 1 84 ? 12.367 -8.405 -6.971 1.00 91.31 84 ILE A N 1
ATOM 675 C CA . ILE A 1 84 ? 12.170 -9.754 -6.428 1.00 91.31 84 ILE A CA 1
ATOM 676 C C . ILE A 1 84 ? 13.440 -10.202 -5.708 1.00 91.31 84 ILE A C 1
ATOM 678 O O . ILE A 1 84 ? 13.359 -10.638 -4.565 1.00 91.31 84 ILE A O 1
ATOM 682 N N . GLN A 1 85 ? 14.607 -10.037 -6.333 1.00 94.19 85 GLN A N 1
ATOM 683 C CA . GLN A 1 85 ? 15.883 -10.411 -5.732 1.00 94.19 85 GLN A CA 1
ATOM 684 C C . GLN A 1 85 ? 16.145 -9.635 -4.435 1.00 94.19 85 GLN A C 1
ATOM 686 O O . GLN A 1 85 ? 16.397 -10.243 -3.401 1.00 94.19 85 GLN A O 1
ATOM 691 N N . ALA A 1 86 ? 15.995 -8.308 -4.454 1.00 92.31 86 ALA A N 1
ATOM 692 C CA . ALA A 1 86 ? 16.164 -7.478 -3.262 1.00 92.31 86 ALA A CA 1
ATOM 693 C C . ALA A 1 86 ? 15.153 -7.824 -2.152 1.00 92.31 86 ALA A C 1
ATOM 695 O O . ALA A 1 86 ? 15.467 -7.735 -0.966 1.00 92.31 86 ALA A O 1
ATOM 696 N N . PHE A 1 87 ? 13.930 -8.213 -2.523 1.00 93.94 87 PHE A N 1
ATOM 697 C CA . PHE A 1 87 ? 12.936 -8.695 -1.569 1.00 93.94 87 PHE A CA 1
ATOM 698 C C . PHE A 1 87 ? 13.364 -10.024 -0.937 1.00 93.94 87 PHE A C 1
ATOM 700 O O . PHE A 1 87 ? 13.322 -10.137 0.285 1.00 93.94 87 PHE A O 1
ATOM 707 N N . LEU A 1 88 ? 13.819 -10.991 -1.737 1.00 94.94 88 LEU A N 1
ATOM 708 C CA . LEU A 1 88 ? 14.267 -12.302 -1.258 1.00 94.94 88 LEU A CA 1
ATOM 709 C C . LEU A 1 88 ? 15.569 -12.230 -0.447 1.00 94.94 88 LEU A C 1
ATOM 711 O O . LEU A 1 88 ? 15.758 -13.020 0.468 1.00 94.94 88 LEU A O 1
ATOM 715 N N . GLU A 1 89 ? 16.438 -11.253 -0.711 1.00 94.62 89 GLU A N 1
ATOM 716 C CA . GLU A 1 89 ? 17.604 -10.963 0.138 1.00 94.62 89 GLU A CA 1
ATOM 717 C C . GLU A 1 89 ? 17.201 -10.508 1.547 1.00 94.62 89 GLU A C 1
ATOM 719 O O . GLU A 1 89 ? 17.902 -10.795 2.516 1.00 94.62 89 GLU A O 1
ATOM 724 N N . MET A 1 90 ? 16.071 -9.805 1.673 1.00 92.00 90 MET A N 1
ATOM 725 C CA . MET A 1 90 ? 15.516 -9.396 2.965 1.00 92.00 90 MET A CA 1
ATOM 726 C C . MET A 1 90 ? 14.645 -10.490 3.603 1.00 92.00 90 MET A C 1
ATOM 728 O O . MET A 1 90 ? 14.531 -10.529 4.823 1.00 92.00 90 MET A O 1
ATOM 732 N N . ALA A 1 91 ? 13.990 -11.320 2.791 1.00 94.56 91 ALA A N 1
ATOM 733 C CA . ALA A 1 91 ? 13.008 -12.315 3.209 1.00 94.56 91 ALA A CA 1
ATOM 734 C C . ALA A 1 91 ? 13.162 -13.601 2.368 1.00 94.56 91 ALA A C 1
ATOM 736 O O . ALA A 1 91 ? 12.445 -13.767 1.375 1.00 94.56 91 ALA A O 1
ATOM 737 N N . PRO A 1 92 ? 14.099 -14.502 2.727 1.00 94.81 92 PRO A N 1
ATOM 738 C CA . PRO A 1 92 ? 14.441 -15.678 1.920 1.00 94.81 92 PRO A CA 1
ATOM 739 C C . PRO A 1 92 ? 13.266 -16.625 1.645 1.00 94.81 92 PRO A C 1
ATOM 741 O O . PRO A 1 92 ? 13.116 -17.097 0.520 1.00 94.81 92 PRO A O 1
ATOM 744 N N . ASP A 1 93 ? 12.377 -16.820 2.625 1.00 95.62 93 ASP A N 1
ATOM 745 C CA . ASP A 1 93 ? 11.148 -17.622 2.475 1.00 95.62 93 ASP A CA 1
ATOM 746 C C . ASP A 1 93 ? 9.973 -16.802 1.894 1.00 95.62 93 ASP A C 1
ATOM 748 O O . ASP A 1 93 ? 8.785 -17.129 2.024 1.00 95.62 93 ASP A O 1
ATOM 752 N N . GLY A 1 94 ? 10.298 -15.684 1.245 1.00 93.62 94 GLY A N 1
ATOM 753 C CA . GLY A 1 94 ? 9.360 -14.765 0.629 1.00 93.62 94 GLY A CA 1
ATOM 754 C C . GLY A 1 94 ? 8.366 -14.199 1.637 1.00 93.62 94 GLY A C 1
ATOM 755 O O . GLY A 1 94 ? 8.718 -13.713 2.708 1.00 93.62 94 GLY A O 1
ATOM 756 N N . PHE A 1 95 ? 7.078 -14.250 1.302 1.00 94.44 95 PHE A N 1
ATOM 757 C CA . PHE A 1 95 ? 6.040 -13.736 2.194 1.00 94.44 95 PHE A CA 1
ATOM 758 C C . PHE A 1 95 ? 5.820 -14.594 3.439 1.00 94.44 95 PHE A C 1
ATOM 760 O O . PHE A 1 95 ? 5.136 -14.121 4.336 1.00 94.44 95 PHE A O 1
ATOM 767 N N . GLN A 1 96 ? 6.344 -15.820 3.509 1.00 94.12 96 GLN A N 1
ATOM 768 C CA . GLN A 1 96 ? 6.231 -16.667 4.704 1.00 94.12 96 GLN A CA 1
ATOM 769 C C . GLN A 1 96 ? 7.392 -16.473 5.678 1.00 94.12 96 GLN A C 1
ATOM 771 O O . GLN A 1 96 ? 7.333 -16.979 6.794 1.00 94.12 96 GLN A O 1
ATOM 776 N N . ASP A 1 97 ? 8.407 -15.707 5.280 1.00 96.44 97 ASP A N 1
ATOM 777 C CA . ASP A 1 97 ? 9.548 -15.401 6.124 1.00 96.44 97 ASP A CA 1
ATOM 778 C C . ASP A 1 97 ? 9.118 -14.742 7.444 1.00 96.44 97 ASP A C 1
ATOM 780 O O . ASP A 1 97 ? 8.347 -13.775 7.462 1.00 96.44 97 ASP A O 1
ATOM 784 N N . THR A 1 98 ? 9.630 -15.262 8.560 1.00 94.19 98 THR A N 1
ATOM 785 C CA . THR A 1 98 ? 9.269 -14.810 9.910 1.00 94.19 98 THR A CA 1
ATOM 786 C C . THR A 1 98 ? 9.580 -13.330 10.116 1.00 94.19 98 THR A C 1
ATOM 788 O O . THR A 1 98 ? 8.754 -12.598 10.664 1.00 94.19 98 THR A O 1
ATOM 791 N N . GLN A 1 99 ? 10.727 -12.846 9.627 1.00 91.25 99 GLN A N 1
ATOM 792 C CA . GLN A 1 99 ? 11.113 -11.445 9.777 1.00 91.25 99 GLN A CA 1
ATOM 793 C C . GLN A 1 99 ? 10.190 -10.536 8.959 1.00 91.25 99 GLN A C 1
ATOM 795 O O . GLN A 1 99 ? 9.766 -9.480 9.443 1.00 91.25 99 GLN A O 1
ATOM 800 N N . TYR A 1 100 ? 9.838 -10.943 7.735 1.00 94.06 100 TYR A N 1
ATOM 801 C CA . TYR A 1 100 ? 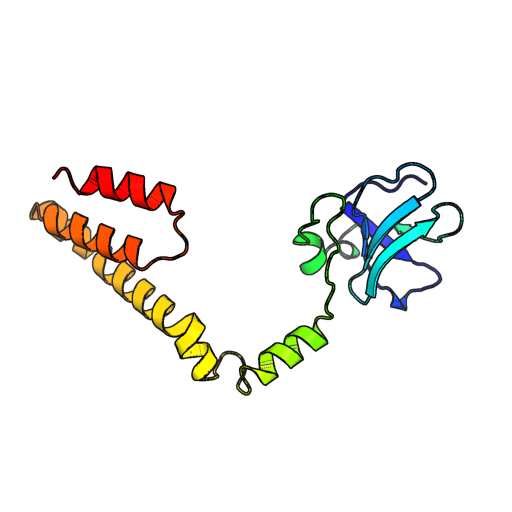8.833 -10.236 6.943 1.00 94.06 100 TYR A CA 1
ATOM 802 C C . TYR A 1 100 ? 7.476 -10.202 7.660 1.00 94.06 100 TYR A C 1
ATOM 804 O O . TYR A 1 100 ? 6.854 -9.135 7.762 1.00 94.06 100 TYR A O 1
ATOM 812 N N . GLN A 1 101 ? 7.029 -11.348 8.177 1.00 94.50 101 GLN A N 1
ATOM 813 C CA . GLN A 1 101 ? 5.753 -11.483 8.870 1.00 94.50 101 GLN A CA 1
ATOM 814 C C . GLN A 1 101 ? 5.686 -10.555 10.084 1.00 94.50 101 GLN A C 1
ATOM 816 O O . GLN A 1 101 ? 4.817 -9.683 10.143 1.00 94.50 101 GLN A O 1
ATOM 821 N N . GLU A 1 102 ? 6.650 -10.646 10.996 1.00 92.00 102 GLU A N 1
ATOM 822 C CA . GLU A 1 102 ? 6.696 -9.837 12.216 1.00 92.00 102 GLU A CA 1
ATOM 823 C C . GLU A 1 102 ? 6.771 -8.335 11.930 1.00 92.00 102 GLU A C 1
ATOM 825 O O . GLU A 1 102 ? 6.087 -7.529 12.573 1.00 92.00 102 GLU A O 1
ATOM 830 N N . LYS A 1 103 ? 7.578 -7.945 10.938 1.00 89.62 103 LYS A N 1
ATOM 831 C CA . LYS A 1 103 ? 7.811 -6.537 10.612 1.00 89.62 103 LYS A CA 1
ATOM 832 C C . LYS A 1 103 ? 6.630 -5.893 9.893 1.00 89.62 103 LYS A C 1
ATOM 834 O O . LYS A 1 103 ? 6.338 -4.722 10.146 1.00 89.62 103 LYS A O 1
ATOM 839 N N . PHE A 1 104 ? 5.955 -6.614 8.995 1.00 88.75 104 PHE A N 1
ATOM 840 C CA . PHE A 1 104 ? 4.993 -6.004 8.069 1.00 88.75 104 PHE A CA 1
ATOM 841 C C . PHE A 1 104 ? 3.562 -6.540 8.156 1.00 88.75 104 PHE A C 1
ATOM 843 O O . PHE A 1 104 ? 2.638 -5.801 7.792 1.00 88.75 104 PHE A O 1
ATOM 850 N N . ARG A 1 105 ? 3.356 -7.788 8.595 1.00 91.81 105 ARG A N 1
ATOM 851 C CA . ARG A 1 105 ? 2.061 -8.485 8.513 1.00 91.81 105 ARG A CA 1
ATOM 852 C C . ARG A 1 105 ? 1.424 -8.758 9.867 1.00 91.81 105 ARG A C 1
ATOM 854 O O . ARG A 1 105 ? 0.297 -8.307 10.058 1.00 91.81 105 ARG A O 1
ATOM 861 N N . THR A 1 106 ? 2.114 -9.416 10.795 1.00 92.06 106 THR A N 1
ATOM 862 C CA . THR A 1 106 ? 1.544 -9.934 12.052 1.00 92.06 106 THR A CA 1
ATOM 863 C C . THR A 1 106 ? 0.762 -8.866 12.806 1.00 92.06 106 THR A C 1
ATOM 865 O O . THR A 1 106 ? -0.418 -9.049 13.086 1.00 92.06 106 THR A O 1
ATOM 868 N N . LYS A 1 107 ? 1.360 -7.687 13.026 1.00 88.12 107 LYS A N 1
ATOM 869 C CA . LYS A 1 107 ? 0.689 -6.574 13.723 1.00 88.12 107 LYS A CA 1
ATOM 870 C C . LYS A 1 107 ? -0.581 -6.090 13.019 1.00 88.12 107 LYS A C 1
ATOM 872 O O . LYS A 1 107 ? -1.527 -5.692 13.686 1.00 88.12 107 LYS A O 1
ATOM 877 N N . LYS A 1 108 ? -0.615 -6.107 11.682 1.00 90.81 108 LYS A N 1
ATOM 878 C CA . LYS A 1 108 ? -1.790 -5.679 10.904 1.00 90.81 108 LYS A CA 1
ATOM 879 C C . LYS A 1 108 ? -2.902 -6.720 10.942 1.00 90.81 108 LYS A C 1
ATOM 881 O O . LYS A 1 108 ? -4.065 -6.344 11.002 1.00 90.81 108 LYS A O 1
ATOM 886 N N . VAL A 1 109 ? -2.543 -8.002 10.891 1.00 92.69 109 VAL A N 1
ATOM 887 C CA . VAL A 1 109 ? -3.500 -9.112 10.988 1.00 92.69 109 VAL A CA 1
ATOM 888 C C . VAL A 1 109 ? -4.120 -9.150 12.381 1.00 92.69 109 VAL A C 1
ATOM 890 O O . VAL A 1 109 ? -5.339 -9.223 12.490 1.00 92.69 109 VAL A O 1
ATOM 893 N N . GLU A 1 110 ? -3.304 -9.015 13.426 1.00 92.38 110 GLU A N 1
ATOM 894 C CA . GLU A 1 110 ? -3.788 -8.978 14.807 1.00 92.38 110 GLU A CA 1
ATOM 895 C C . GLU A 1 110 ? -4.695 -7.768 15.050 1.00 92.38 110 GLU A C 1
ATOM 897 O O . GLU A 1 110 ? -5.800 -7.913 15.560 1.00 92.38 110 GLU A O 1
ATOM 902 N N . LEU A 1 111 ? -4.289 -6.581 14.587 1.00 91.75 111 LEU A N 1
ATOM 903 C CA . LEU A 1 111 ? -5.126 -5.387 14.675 1.00 91.75 111 LEU A CA 1
ATOM 904 C C . LEU A 1 111 ? -6.446 -5.547 13.910 1.00 91.75 111 LEU A C 1
ATOM 906 O O . LEU A 1 111 ? -7.490 -5.137 14.404 1.00 91.75 111 LEU A O 1
ATOM 910 N N . HIS A 1 112 ? -6.420 -6.144 12.716 1.00 93.31 112 HIS A N 1
ATOM 911 C CA . HIS A 1 112 ? -7.640 -6.422 11.962 1.00 93.31 112 HIS A CA 1
ATOM 912 C C . HIS A 1 112 ? -8.574 -7.349 12.743 1.00 93.31 112 HIS A C 1
ATOM 914 O O . HIS A 1 112 ? -9.758 -7.048 12.855 1.00 93.31 112 HIS A O 1
ATOM 920 N N . ARG A 1 113 ? -8.040 -8.433 13.316 1.00 94.69 113 ARG A N 1
ATOM 921 C CA . ARG A 1 113 ? -8.809 -9.361 14.147 1.00 94.69 113 ARG A CA 1
ATOM 922 C C . ARG A 1 113 ? -9.418 -8.653 15.357 1.00 94.69 113 ARG A C 1
ATOM 924 O O . ARG A 1 113 ? -10.609 -8.806 15.589 1.00 94.69 113 ARG A O 1
ATOM 931 N N . GLN A 1 114 ? -8.627 -7.844 16.058 1.00 93.62 114 GLN A N 1
ATOM 932 C CA . GLN A 1 114 ? -9.071 -7.068 17.214 1.00 93.62 114 GLN A CA 1
ATOM 933 C C . GLN A 1 114 ? -10.203 -6.093 16.848 1.00 93.62 114 GLN A C 1
ATOM 935 O O . GLN A 1 114 ? -11.213 -6.031 17.538 1.00 93.62 114 GLN A O 1
ATOM 940 N N . ILE A 1 115 ? -10.078 -5.372 15.730 1.00 93.19 115 ILE A N 1
ATOM 941 C CA . ILE A 1 115 ? -11.119 -4.452 15.244 1.00 93.19 115 ILE A CA 1
ATOM 942 C C . ILE A 1 115 ? -12.392 -5.207 14.866 1.00 93.19 115 ILE A C 1
ATOM 944 O O . ILE A 1 115 ? -13.485 -4.752 15.189 1.00 93.19 115 ILE A O 1
ATOM 948 N N . VAL A 1 116 ? -12.260 -6.341 14.173 1.00 94.62 116 VAL A N 1
ATOM 949 C CA . VAL A 1 116 ? -13.411 -7.176 13.814 1.00 94.62 116 VAL A CA 1
ATOM 950 C C . VAL A 1 116 ? -14.111 -7.671 15.068 1.00 94.62 116 VAL A C 1
ATOM 952 O O . VAL A 1 116 ? -15.325 -7.612 15.108 1.00 94.62 116 VAL A O 1
ATOM 955 N N . GLU A 1 117 ? -13.375 -8.107 16.088 1.00 93.81 117 GLU A N 1
ATOM 956 C CA . GLU A 1 117 ? -13.951 -8.544 17.360 1.00 93.81 117 GLU A CA 1
ATOM 957 C C . GLU A 1 117 ? -14.665 -7.403 18.093 1.00 93.81 117 GLU A C 1
ATOM 959 O O . GLU A 1 117 ? -15.777 -7.593 18.580 1.00 93.81 117 GLU A O 1
ATOM 964 N N . TRP A 1 118 ? -14.067 -6.209 18.144 1.00 94.00 118 TRP A N 1
ATOM 965 C CA . TRP A 1 118 ? -14.673 -5.065 18.823 1.00 94.00 118 TRP A CA 1
ATOM 966 C C . TRP A 1 118 ? -15.947 -4.569 18.145 1.00 94.00 118 TRP A C 1
ATOM 968 O O . TRP A 1 118 ? -16.947 -4.305 18.813 1.00 94.00 118 TRP A O 1
ATOM 978 N N . PHE A 1 119 ? -15.919 -4.471 16.820 1.00 93.88 119 PHE A N 1
ATOM 979 C CA . PHE A 1 119 ? -16.999 -3.892 16.022 1.00 93.88 119 PHE A CA 1
ATOM 980 C C . PHE A 1 119 ? -17.797 -4.945 15.257 1.00 93.88 119 PHE A C 1
ATOM 982 O O . PHE A 1 119 ? -18.441 -4.634 14.250 1.00 93.88 119 PHE A O 1
ATOM 989 N N . GLU A 1 120 ? -17.766 -6.191 15.733 1.00 96.00 120 GLU A N 1
ATOM 990 C CA . GLU A 1 120 ? -18.687 -7.217 15.274 1.00 96.00 120 GLU A CA 1
ATOM 991 C C . GLU A 1 120 ? -20.116 -6.760 15.578 1.00 96.00 120 GLU A C 1
ATOM 993 O O . GLU A 1 120 ? -20.394 -6.095 16.583 1.00 96.00 120 GLU A O 1
ATOM 998 N N . LYS A 1 121 ? -21.013 -7.005 14.626 1.00 95.12 121 LYS A N 1
ATOM 999 C CA . LYS A 1 121 ? -22.310 -6.336 14.577 1.00 95.12 121 LYS A CA 1
ATOM 1000 C C . LYS A 1 121 ? -23.151 -6.679 15.803 1.00 95.12 121 LYS A C 1
ATOM 1002 O O . LYS A 1 121 ? -23.772 -5.784 16.373 1.00 95.12 121 LYS A O 1
ATOM 1007 N N . GLU A 1 122 ? -23.184 -7.942 16.191 1.00 95.44 122 GLU A N 1
ATOM 1008 C CA . GLU A 1 122 ? -23.955 -8.464 17.304 1.00 95.44 122 GLU A CA 1
ATOM 1009 C C . GLU A 1 122 ? -23.423 -7.892 18.625 1.00 95.44 122 GLU A C 1
ATOM 1011 O O . GLU A 1 122 ? -24.202 -7.350 19.415 1.00 95.44 122 GLU A O 1
ATOM 1016 N N . ARG A 1 123 ? -22.098 -7.891 18.824 1.00 94.81 123 ARG A N 1
ATOM 1017 C CA . ARG A 1 123 ? -21.452 -7.272 19.994 1.00 94.81 123 ARG A CA 1
ATOM 1018 C C . ARG A 1 123 ? -21.754 -5.780 20.091 1.00 94.81 123 ARG A C 1
ATOM 1020 O O . ARG A 1 123 ? -22.162 -5.304 21.153 1.00 94.81 123 ARG A O 1
ATOM 1027 N N . LEU A 1 124 ? -21.588 -5.047 18.992 1.00 94.75 124 LEU A N 1
ATOM 1028 C CA . LEU A 1 124 ? -21.815 -3.606 18.961 1.00 94.75 124 LEU A CA 1
ATOM 1029 C C . LEU A 1 124 ? -23.287 -3.273 19.234 1.00 94.75 124 LEU A C 1
ATOM 1031 O O . LEU A 1 124 ? -23.584 -2.349 19.988 1.00 94.75 124 LEU A O 1
ATOM 1035 N N . GLN A 1 125 ? -24.224 -4.049 18.679 1.00 96.12 125 GLN A N 1
ATOM 1036 C CA . GLN A 1 125 ? -25.654 -3.896 18.957 1.00 96.12 125 GLN A CA 1
ATOM 1037 C C . GLN A 1 125 ? -25.979 -4.114 20.438 1.00 96.12 125 GLN A C 1
ATOM 1039 O O . GLN A 1 125 ? -26.728 -3.321 21.013 1.00 96.12 125 GLN A O 1
ATOM 1044 N N . SER A 1 126 ? -25.394 -5.135 21.069 1.00 95.69 126 SER A N 1
ATOM 1045 C CA . SER A 1 126 ? -25.537 -5.366 22.508 1.00 95.69 126 SER A CA 1
ATOM 1046 C C . SER A 1 126 ? -24.968 -4.212 23.335 1.00 95.69 126 SER A C 1
ATOM 1048 O O . SER A 1 126 ? -25.658 -3.700 24.214 1.00 95.69 126 SER A O 1
ATOM 1050 N N . GLN A 1 127 ? -23.761 -3.728 23.024 1.00 95.38 127 GLN A N 1
ATOM 1051 C CA . GLN A 1 127 ? -23.163 -2.592 23.736 1.00 95.38 127 GLN A CA 1
ATOM 1052 C C . GLN A 1 127 ? -23.991 -1.306 23.584 1.00 95.38 127 GLN A C 1
ATOM 1054 O O . GLN A 1 127 ? -24.173 -0.575 24.558 1.00 95.38 127 GLN A O 1
ATOM 1059 N N . LEU A 1 128 ? -24.549 -1.046 22.397 1.00 95.50 128 LEU A N 1
ATOM 1060 C CA . LEU A 1 128 ? -25.446 0.090 22.163 1.00 95.50 128 LEU A CA 1
ATOM 1061 C C . LEU A 1 128 ? -26.750 -0.034 22.966 1.00 95.50 128 LEU A C 1
ATOM 1063 O O . LEU A 1 128 ? -27.194 0.948 23.562 1.00 95.50 128 LEU A O 1
ATOM 1067 N N . ALA A 1 129 ? -27.348 -1.229 23.021 1.00 96.69 129 ALA A N 1
ATOM 1068 C CA . ALA A 1 129 ? -28.547 -1.488 23.821 1.00 96.69 129 ALA A CA 1
ATOM 1069 C C . ALA A 1 129 ? -28.286 -1.300 25.326 1.00 96.69 129 ALA A C 1
ATOM 1071 O O . ALA A 1 129 ? -29.128 -0.761 26.047 1.00 96.69 129 ALA A O 1
ATOM 1072 N N . GLU A 1 130 ? -27.094 -1.682 25.782 1.00 96.69 130 GLU A N 1
ATOM 1073 C CA . GLU A 1 130 ? -26.616 -1.508 27.157 1.00 96.69 130 GLU A CA 1
ATOM 1074 C C . GLU A 1 130 ? -26.083 -0.093 27.450 1.00 96.69 130 GLU A C 1
ATOM 1076 O O . GLU A 1 130 ? -25.691 0.188 28.581 1.00 96.69 130 GLU A O 1
ATOM 1081 N N . LYS A 1 131 ? -26.100 0.818 26.464 1.00 95.81 131 LYS A N 1
ATOM 1082 C CA . LYS A 1 131 ? -25.602 2.204 26.567 1.00 95.81 131 LYS A CA 1
ATOM 1083 C C . LYS A 1 131 ? -24.129 2.307 26.984 1.00 95.81 131 LYS A C 1
ATOM 1085 O O . LYS A 1 131 ? -23.722 3.268 27.635 1.00 95.81 131 LYS A O 1
ATOM 1090 N N . LYS A 1 132 ? -23.313 1.341 26.566 1.00 94.75 132 LYS A N 1
ATOM 1091 C CA . LYS A 1 132 ? -21.864 1.268 26.808 1.00 94.75 132 LYS A CA 1
ATOM 1092 C C . LYS A 1 132 ? -21.060 2.192 25.881 1.00 94.75 132 LYS A C 1
ATOM 1094 O O . LYS A 1 132 ? -20.086 1.785 25.258 1.00 94.75 132 LYS A O 1
ATOM 1099 N N . PHE A 1 133 ? -21.477 3.452 25.759 1.00 92.38 133 PHE A N 1
ATOM 1100 C CA . PHE A 1 133 ? -20.911 4.392 24.781 1.00 92.38 133 PHE A CA 1
ATOM 1101 C C . PHE A 1 133 ? -19.434 4.699 25.043 1.00 92.38 133 PHE A C 1
ATOM 1103 O O . PHE A 1 133 ? -18.629 4.635 24.121 1.00 92.38 133 PHE A O 1
ATOM 1110 N N . SER A 1 134 ? -19.055 4.916 26.307 1.00 91.56 134 SER A N 1
ATOM 1111 C CA . SER A 1 134 ? -17.657 5.185 26.672 1.00 91.56 134 SER A CA 1
ATOM 1112 C C . SER A 1 134 ? -16.713 4.052 26.259 1.00 91.56 134 SER A C 1
ATOM 1114 O O . SER A 1 134 ? -15.587 4.322 25.850 1.00 91.56 134 SER A O 1
ATOM 1116 N N . GLU A 1 135 ? -17.153 2.798 26.361 1.00 92.62 135 GLU A N 1
ATOM 1117 C CA . GLU A 1 135 ? -16.350 1.623 26.004 1.00 92.62 135 GLU A CA 1
ATOM 1118 C C . GLU A 1 135 ? -16.185 1.532 24.482 1.00 92.62 135 GLU A C 1
ATOM 1120 O O . GLU A 1 135 ? -15.069 1.368 23.994 1.00 92.62 135 GLU A O 1
ATOM 1125 N N . ILE A 1 136 ? -17.271 1.756 23.731 1.00 93.81 136 ILE A N 1
ATOM 1126 C CA . ILE A 1 136 ? -17.249 1.810 22.260 1.00 93.81 136 ILE A CA 1
ATOM 1127 C C . ILE A 1 136 ? -16.294 2.913 21.773 1.00 93.81 136 ILE A C 1
ATOM 1129 O O . ILE A 1 136 ? -15.475 2.684 20.880 1.00 93.81 136 ILE A O 1
ATOM 1133 N N . CYS A 1 137 ? -16.371 4.109 22.367 1.00 93.44 137 CYS A N 1
ATOM 1134 C CA . CYS A 1 137 ? -15.512 5.240 22.018 1.00 93.44 137 CYS A CA 1
ATOM 1135 C C . CYS A 1 137 ? -14.036 4.945 22.332 1.00 93.44 137 CYS A C 1
ATOM 1137 O O . CYS A 1 137 ? -13.175 5.196 21.489 1.00 93.44 137 CYS A O 1
ATOM 1139 N N . GLN A 1 138 ? -13.726 4.349 23.489 1.00 92.56 138 GLN A N 1
ATOM 1140 C CA . GLN A 1 138 ? -12.356 3.953 23.839 1.00 92.56 138 GLN A CA 1
ATOM 1141 C C . GLN A 1 138 ? -11.779 2.913 22.870 1.00 92.56 138 GLN A C 1
ATOM 1143 O O . GLN A 1 138 ? -10.665 3.098 22.377 1.00 92.56 138 GLN A O 1
ATOM 1148 N N . GLU A 1 139 ? -12.540 1.868 22.537 1.00 93.81 139 GLU A N 1
ATOM 1149 C CA . GLU A 1 139 ? -12.127 0.840 21.570 1.00 93.81 139 GLU A CA 1
ATOM 1150 C C . GLU A 1 139 ? -11.888 1.444 20.176 1.00 93.81 139 GLU A C 1
ATOM 1152 O O . GLU A 1 139 ? -10.909 1.112 19.498 1.00 93.81 139 GLU A O 1
ATOM 1157 N N . ALA A 1 140 ? -12.727 2.398 19.756 1.00 92.56 140 ALA A N 1
ATOM 1158 C CA . ALA A 1 140 ? -12.574 3.088 18.476 1.00 92.56 140 ALA A CA 1
ATOM 1159 C C . ALA A 1 140 ? -11.303 3.946 18.441 1.00 92.56 140 ALA A C 1
ATOM 1161 O O . ALA A 1 140 ? -10.554 3.923 17.458 1.00 92.56 140 ALA A O 1
ATOM 1162 N N . LEU A 1 141 ? -11.028 4.675 19.524 1.00 92.38 141 LEU A N 1
ATOM 1163 C CA . LEU A 1 141 ? -9.818 5.481 19.665 1.00 92.38 141 LEU A CA 1
ATOM 1164 C C . LEU A 1 141 ? -8.555 4.613 19.671 1.00 92.38 141 LEU A C 1
ATOM 1166 O O . LEU A 1 141 ? -7.586 4.937 18.977 1.00 92.38 141 LEU A O 1
ATOM 1170 N N . GLU A 1 142 ? -8.578 3.487 20.385 1.00 92.19 142 GLU A N 1
ATOM 1171 C CA . GLU A 1 142 ? -7.462 2.543 20.431 1.00 92.19 142 GLU A CA 1
ATOM 1172 C C . GLU A 1 142 ? -7.179 1.929 19.051 1.00 92.19 142 GLU A C 1
ATOM 1174 O O . GLU A 1 142 ? -6.022 1.870 18.614 1.00 92.19 142 GLU A O 1
ATOM 1179 N N . ALA A 1 143 ? -8.225 1.525 18.323 1.00 91.38 143 ALA A N 1
ATOM 1180 C CA . ALA A 1 143 ? -8.099 1.027 16.957 1.00 91.38 143 ALA A CA 1
ATOM 1181 C C . ALA A 1 143 ? -7.438 2.068 16.040 1.00 91.38 143 ALA A C 1
ATOM 1183 O O . ALA A 1 143 ? -6.457 1.777 15.349 1.00 91.38 143 ALA A O 1
ATOM 1184 N N . VAL A 1 144 ? -7.935 3.305 16.061 1.00 90.75 144 VAL A N 1
ATOM 1185 C CA . VAL A 1 144 ? -7.456 4.395 15.200 1.00 90.75 144 VAL A CA 1
ATOM 1186 C C . VAL A 1 144 ? -6.000 4.747 15.486 1.00 90.75 144 VAL A C 1
ATOM 1188 O O . VAL A 1 144 ? -5.244 5.047 14.556 1.00 90.75 144 VAL A O 1
ATOM 1191 N N . ASP A 1 145 ? -5.561 4.668 16.739 1.00 88.94 145 ASP A N 1
ATOM 1192 C CA . ASP A 1 145 ? -4.165 4.916 17.088 1.00 88.94 145 ASP A CA 1
ATOM 1193 C C . ASP A 1 145 ? -3.214 3.880 16.498 1.00 88.94 145 ASP A C 1
ATOM 1195 O O . ASP A 1 145 ? -2.167 4.248 15.953 1.00 88.94 145 ASP A O 1
ATOM 1199 N N . LYS A 1 146 ? -3.619 2.609 16.493 1.00 88.88 146 LYS A N 1
ATOM 1200 C CA . LYS A 1 146 ? -2.826 1.502 15.948 1.00 88.88 146 LYS A CA 1
ATOM 1201 C C . LYS A 1 146 ? -2.835 1.443 14.411 1.00 88.88 146 LYS A C 1
ATOM 1203 O O . LYS A 1 146 ? -1.875 0.948 13.817 1.00 88.88 146 LYS A O 1
ATOM 1208 N N . ILE A 1 147 ? -3.871 1.960 13.740 1.00 87.12 147 ILE A N 1
ATOM 1209 C CA . ILE A 1 147 ? -3.985 1.952 12.269 1.00 87.12 147 ILE A CA 1
ATOM 1210 C C . ILE A 1 147 ? -3.085 3.024 11.639 1.00 87.12 147 ILE A C 1
ATOM 1212 O O . ILE A 1 147 ? -3.197 4.207 11.939 1.00 87.12 147 ILE A O 1
ATOM 1216 N N . ASN A 1 148 ? -2.241 2.657 10.674 1.00 83.44 148 ASN A N 1
ATOM 1217 C CA . ASN A 1 148 ? -1.402 3.609 9.929 1.00 83.44 148 ASN A CA 1
ATOM 1218 C C . ASN A 1 148 ? -1.989 4.061 8.576 1.00 83.44 148 ASN A C 1
ATOM 1220 O O . ASN A 1 148 ? -1.323 4.781 7.837 1.00 83.44 148 ASN A O 1
ATOM 1224 N N . LEU A 1 149 ? -3.212 3.630 8.251 1.00 83.81 149 LEU A N 1
ATOM 1225 C CA . LEU A 1 149 ? -3.924 3.978 7.015 1.00 83.81 149 LEU A CA 1
ATOM 1226 C C . LEU A 1 149 ? -4.767 5.255 7.130 1.00 83.81 149 LEU A C 1
ATOM 1228 O O . LEU A 1 149 ? -5.132 5.823 6.108 1.00 83.81 149 LEU A O 1
ATOM 1232 N N . ILE A 1 150 ? -5.070 5.695 8.353 1.00 86.25 150 ILE A N 1
ATOM 1233 C CA . ILE A 1 150 ? -5.849 6.909 8.619 1.00 86.25 150 ILE A CA 1
ATOM 1234 C C . ILE A 1 150 ? -4.883 8.089 8.691 1.00 86.25 150 ILE A C 1
ATOM 1236 O O . ILE A 1 150 ? -3.875 8.028 9.409 1.00 86.25 150 ILE A O 1
ATOM 1240 N N . ALA A 1 151 ? -5.183 9.162 7.962 1.00 89.00 151 ALA A N 1
ATOM 1241 C CA . ALA A 1 151 ? -4.331 10.338 7.934 1.00 89.00 151 ALA A CA 1
ATOM 1242 C C . ALA A 1 151 ? -4.267 11.000 9.325 1.00 89.00 151 ALA A C 1
ATOM 1244 O O . ALA A 1 151 ? -5.265 11.024 10.050 1.00 89.00 151 ALA A O 1
ATOM 1245 N N . PRO A 1 152 ? -3.131 11.607 9.720 1.00 89.94 152 PRO A N 1
ATOM 1246 C CA . PRO A 1 152 ? -3.003 12.249 11.032 1.00 89.94 152 PRO A CA 1
ATOM 1247 C C . PRO A 1 152 ? -4.082 13.304 11.324 1.00 89.94 152 PRO A C 1
ATOM 1249 O O . PRO A 1 152 ? -4.516 13.453 12.465 1.00 89.94 152 PRO A O 1
ATOM 1252 N N . THR A 1 153 ? -4.537 14.022 10.294 1.00 92.25 153 THR A N 1
ATOM 1253 C CA . THR A 1 153 ? -5.625 15.004 10.386 1.00 92.25 153 THR A CA 1
ATOM 1254 C C . THR A 1 153 ? -6.961 14.349 10.723 1.00 92.25 153 THR A C 1
ATOM 1256 O O . THR A 1 153 ? -7.654 14.821 11.618 1.00 92.25 153 THR A O 1
ATOM 1259 N N . GLU A 1 154 ? -7.293 13.239 10.064 1.00 90.62 154 GLU A N 1
ATOM 1260 C CA . GLU A 1 154 ? -8.516 12.466 10.310 1.00 90.62 154 GLU A CA 1
ATOM 1261 C C . GLU A 1 154 ? -8.513 11.882 11.725 1.00 90.62 154 GLU A C 1
ATOM 1263 O O . GLU A 1 154 ? -9.499 12.019 12.448 1.00 90.62 154 GLU A O 1
ATOM 1268 N N . LYS A 1 155 ? -7.371 11.333 12.172 1.00 91.19 155 LYS A N 1
ATOM 1269 C CA . LYS A 1 155 ? -7.214 10.849 13.553 1.00 91.19 155 LYS A CA 1
ATOM 1270 C C . LYS A 1 155 ? -7.495 11.946 14.573 1.00 91.19 155 LYS A C 1
ATOM 1272 O O . LYS A 1 155 ? -8.171 11.702 15.565 1.00 91.19 155 LYS A O 1
ATOM 1277 N N . LYS A 1 156 ? -6.968 13.154 14.344 1.00 89.81 156 LYS A N 1
ATOM 1278 C CA . LYS A 1 156 ? -7.148 14.291 15.254 1.00 89.81 156 LYS A CA 1
ATOM 1279 C C . LYS A 1 156 ? -8.614 14.715 15.351 1.00 89.81 156 LYS A C 1
ATOM 1281 O O . LYS A 1 156 ? -9.082 14.973 16.454 1.00 89.81 156 LYS A O 1
ATOM 1286 N N . VAL A 1 157 ? -9.315 14.782 14.219 1.00 91.94 157 VAL A N 1
ATOM 1287 C CA . VAL A 1 157 ? -10.743 15.137 14.181 1.00 91.94 157 VAL A CA 1
ATOM 1288 C C . VAL A 1 157 ? -11.573 14.098 14.931 1.00 91.94 157 VAL A C 1
ATOM 1290 O O . VAL A 1 157 ? -12.371 14.469 15.786 1.00 91.94 157 VAL A O 1
ATOM 1293 N N . LEU A 1 158 ? -11.336 12.808 14.676 1.00 89.50 158 LEU A N 1
ATOM 1294 C CA . LEU A 1 158 ? -12.051 11.733 15.361 1.00 89.50 158 LEU A CA 1
ATOM 1295 C C . LEU A 1 158 ? -11.785 11.744 16.871 1.00 89.50 158 LEU A C 1
ATOM 1297 O O . LEU A 1 158 ? -12.715 11.632 17.661 1.00 89.50 158 LEU A O 1
ATOM 1301 N N . LYS A 1 159 ? -10.525 11.937 17.275 1.00 88.62 159 LYS A N 1
ATOM 1302 C CA . LYS A 1 159 ? -10.149 12.065 18.686 1.00 88.62 159 LYS A CA 1
ATOM 1303 C C . LYS A 1 159 ? -10.889 13.191 19.383 1.00 88.62 159 LYS A C 1
ATOM 1305 O O . LYS A 1 159 ? -11.405 12.967 20.467 1.00 88.62 159 LYS A O 1
ATOM 1310 N N . ALA A 1 160 ? -10.947 14.371 18.771 1.00 89.88 160 ALA A N 1
ATOM 1311 C CA . ALA A 1 160 ? -11.682 15.495 19.338 1.00 89.88 160 ALA A CA 1
ATOM 1312 C C . ALA A 1 160 ? -13.170 15.155 19.510 1.00 89.88 160 ALA A C 1
ATOM 1314 O O . ALA A 1 160 ? -13.706 15.354 20.589 1.00 89.88 160 ALA A O 1
ATOM 1315 N N . ALA A 1 161 ? -13.795 14.555 18.492 1.00 88.88 161 ALA A N 1
ATOM 1316 C CA . ALA A 1 161 ? -15.214 14.206 18.536 1.00 88.88 161 ALA A CA 1
ATOM 1317 C C . ALA A 1 161 ? -15.563 13.158 19.608 1.00 88.88 161 ALA A C 1
ATOM 1319 O O . ALA A 1 161 ? -16.633 13.235 20.196 1.00 88.88 161 ALA A O 1
ATOM 1320 N N . LEU A 1 162 ? -14.679 12.185 19.859 1.00 86.81 162 LEU A N 1
ATOM 1321 C CA . LEU A 1 162 ? -14.930 11.084 20.801 1.00 86.81 162 LEU A CA 1
ATOM 1322 C C . LEU A 1 162 ? -14.358 11.314 22.210 1.00 86.81 162 LEU A C 1
ATOM 1324 O O . LEU A 1 162 ? -14.581 10.488 23.086 1.00 86.81 162 LEU A O 1
ATOM 1328 N N . SER A 1 163 ? -13.586 12.385 22.428 1.00 74.38 163 SER A N 1
ATOM 1329 C CA . SER A 1 163 ? -13.047 12.735 23.759 1.00 74.38 163 SER A CA 1
ATOM 1330 C C . SER A 1 163 ? -13.932 13.729 24.522 1.00 74.38 163 SER A C 1
ATOM 1332 O O . SER A 1 163 ? -13.584 14.108 25.637 1.00 74.38 163 SER A O 1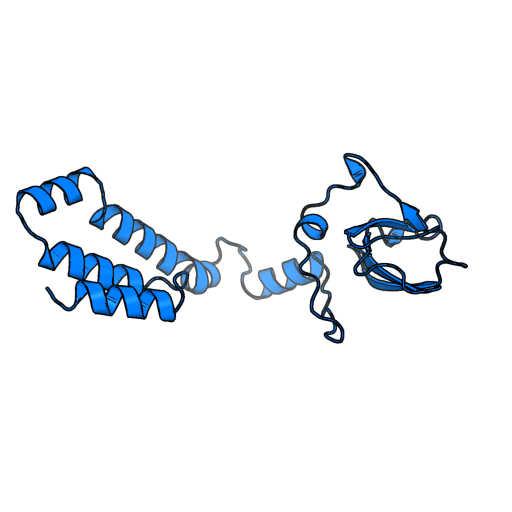
ATOM 1334 N N . GLU A 1 164 ? -15.021 14.201 23.907 1.00 58.59 164 GLU A 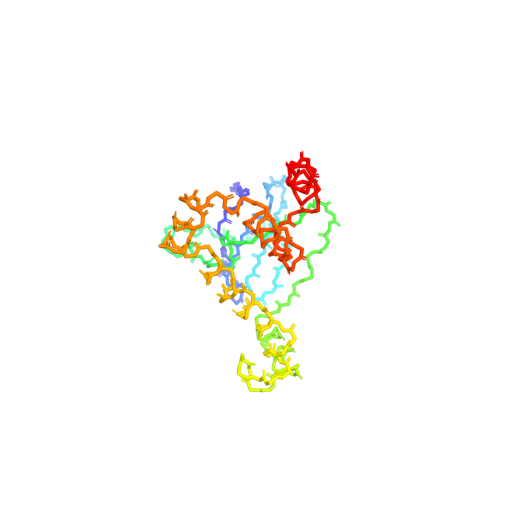N 1
ATOM 1335 C CA . GLU A 1 164 ? -15.984 15.146 24.496 1.00 58.59 164 GLU A CA 1
ATOM 1336 C C . GLU A 1 164 ? -17.204 14.452 25.146 1.00 58.59 164 GLU A C 1
ATOM 1338 O O . GLU A 1 164 ? -18.121 15.140 25.597 1.00 58.59 164 GLU A O 1
ATOM 1343 N N . GLU A 1 165 ? -17.199 13.116 25.241 1.00 49.41 165 GLU A N 1
ATOM 1344 C CA . GLU A 1 165 ? -18.175 12.285 25.978 1.00 49.41 165 GLU A CA 1
ATOM 1345 C C . GLU A 1 165 ? -17.564 11.676 27.249 1.00 49.41 165 GLU A C 1
ATOM 1347 O O . GLU A 1 165 ? -18.293 11.609 28.268 1.00 49.41 165 GLU A O 1
#

Sequence (165 aa):
MSFMKNDIVMHADMPQLGIGKVLEHAMGDKVRIFFLTVGEKKFDTNFAKLVKVEGDQAHHPLLDNLKIPERGKKIEYRRMEELIQAFLEMAPDGFQDTQYQEKFRTKKVELHRQIVEWFEKERLQSQLAEKKFSEICQEALEAVDKINLIAPTEKKVLKAALSEE

pLDDT: mean 86.99, std 8.62, range [49.41, 96.69]

Radius of gyration: 24.72 Å; chains: 1; bounding box: 46×37×64 Å

Secondary structure (DSSP, 8-state):
-PPPTT-EEEETT-GGG-EEEE-S--BTTEEEEEETTTEEEEEETTT--EEE--GGGG--HHHHT---PPTT-------HHHHHHHHHHH-TTGGG-HHHIIIIIHHHHHHHHHHHHHT-HHHHHHHHHTT-HHHHHHHHHHHHHH-SSS-HHHHHHHHHHHS--

Foldseek 3Di:
DWDAFQFWKAFPVCCVQPIWGFHHTDDAQWTWIQGQAPGIDIDGNVPTRIDTDDDPSSDDPCSVPPDRDDPPDDPPDDHPVRVVVVQCVVAVVHCVRPVNCVPPNVLVVVLVVLVCVLVVPVNVVVCVVVVVLLVNLVSVLVSLVSDPPQDPVRNVVSCVVSVVD